Protein AF-A0A9P0LTH6-F1 (afdb_monomer)

InterPro domains:
  IPR000529 Small ribosomal subunit protein bS6 [PF01250] (4-79)
  IPR000529 Small ribosomal subunit protein bS6 [PTHR21011] (3-85)
  IPR014717 Translation elongation factor EF1B/small ribosomal subunit protein bS6 [G3DSA:3.30.70.60] (1-85)
  IPR035980 Small ribosomal subunit protein bS6 superfamily [SSF54995] (1-79)

Mean predicted aligned error: 3.08 Å

Solvent-accessible surface area (backbone atoms only — not comparable to full-atom values): 5084 Å² total; per-residue (Å²): 130,52,78,48,79,47,82,46,75,39,70,81,60,60,72,72,57,46,50,50,53,53,48,51,57,51,49,52,42,46,76,55,66,26,47,79,77,45,79,45,80,78,44,75,44,73,46,98,55,80,44,75,57,97,93,44,80,40,56,49,29,34,36,35,41,37,36,29,30,40,55,79,84,38,50,64,60,51,53,57,53,60,75,71,61,130

pLDDT: mean 93.81, std 4.27, range [67.12, 97.75]

Structure (mmCIF, N/CA/C/O backbone):
data_AF-A0A9P0LTH6-F1
#
_entry.id   AF-A0A9P0LTH6-F1
#
loop_
_atom_site.group_PDB
_atom_site.id
_atom_site.type_symbol
_atom_site.label_atom_id
_atom_site.label_alt_id
_atom_site.label_comp_id
_atom_site.label_asym_id
_atom_site.label_entity_id
_atom_site.label_seq_id
_atom_site.pdbx_PDB_ins_code
_atom_site.Cartn_x
_atom_site.Cartn_y
_atom_site.Cartn_z
_atom_site.occupancy
_atom_site.B_iso_or_equiv
_atom_site.auth_seq_id
_atom_site.auth_comp_id
_atom_site.auth_asym_id
_atom_site.auth_atom_id
_atom_site.pdbx_PDB_model_num
ATOM 1 N N . MET A 1 1 ? 12.261 5.001 -15.843 1.00 67.12 1 MET A N 1
ATOM 2 C CA . MET A 1 1 ? 11.219 4.210 -15.150 1.00 67.12 1 MET A CA 1
ATOM 3 C C . MET A 1 1 ? 10.119 5.182 -14.748 1.00 67.12 1 MET A C 1
ATOM 5 O O . MET A 1 1 ? 10.472 6.256 -14.275 1.00 67.12 1 MET A O 1
ATOM 9 N N . ILE A 1 2 ? 8.849 4.886 -15.036 1.00 88.25 2 ILE A N 1
ATOM 10 C CA . ILE A 1 2 ? 7.731 5.815 -14.783 1.00 88.25 2 ILE A CA 1
ATOM 11 C C . ILE A 1 2 ? 7.357 5.751 -13.302 1.00 88.25 2 ILE A C 1
ATOM 13 O O . ILE A 1 2 ? 7.326 4.658 -12.735 1.00 88.25 2 ILE A O 1
ATOM 17 N N . ALA A 1 3 ? 7.116 6.913 -12.697 1.00 93.81 3 ALA A N 1
ATOM 18 C CA . ALA A 1 3 ? 6.660 7.034 -11.320 1.00 93.81 3 ALA A CA 1
ATOM 19 C C . ALA A 1 3 ? 5.128 7.033 -11.267 1.00 93.81 3 ALA A C 1
ATOM 21 O O . ALA A 1 3 ? 4.476 7.694 -12.075 1.00 93.81 3 ALA A O 1
ATOM 22 N N . TYR A 1 4 ? 4.585 6.297 -10.307 1.00 95.38 4 TYR A N 1
ATOM 23 C CA . TYR A 1 4 ? 3.166 6.188 -10.017 1.00 95.38 4 TYR A CA 1
ATOM 24 C C . TYR A 1 4 ? 2.920 6.481 -8.540 1.00 95.38 4 TYR A C 1
ATOM 26 O O . TYR A 1 4 ? 3.764 6.207 -7.680 1.00 95.38 4 TYR A O 1
ATOM 34 N N . GLU A 1 5 ? 1.729 6.995 -8.266 1.00 95.44 5 GLU A N 1
ATOM 35 C CA . GLU A 1 5 ? 1.208 7.188 -6.920 1.00 95.44 5 GLU A CA 1
ATOM 36 C C . GLU A 1 5 ? -0.013 6.291 -6.730 1.00 95.44 5 GLU A C 1
ATOM 38 O O . GLU A 1 5 ? -0.918 6.259 -7.567 1.00 95.44 5 GLU A O 1
ATOM 43 N N . LEU A 1 6 ? -0.030 5.545 -5.628 1.00 95.25 6 LEU A N 1
ATOM 44 C CA . LEU A 1 6 ? -1.147 4.704 -5.219 1.00 95.25 6 LEU A CA 1
ATOM 45 C C . LEU A 1 6 ? -1.632 5.164 -3.850 1.00 95.25 6 LEU A C 1
ATOM 47 O O . LEU A 1 6 ? -0.967 4.958 -2.834 1.00 95.25 6 LEU A O 1
ATOM 51 N N . MET A 1 7 ? -2.819 5.762 -3.836 1.00 95.56 7 MET A N 1
ATOM 52 C CA . MET A 1 7 ? -3.567 6.017 -2.614 1.00 95.56 7 MET A CA 1
ATOM 53 C C . MET A 1 7 ? -4.429 4.793 -2.310 1.00 95.56 7 MET A C 1
ATOM 55 O O . MET A 1 7 ? -5.370 4.498 -3.047 1.00 95.56 7 MET A O 1
ATOM 59 N N . ILE A 1 8 ? -4.102 4.088 -1.230 1.00 94.81 8 ILE A N 1
ATOM 60 C CA . ILE A 1 8 ? -4.841 2.909 -0.782 1.00 94.81 8 ILE A CA 1
ATOM 61 C C . ILE A 1 8 ? -5.598 3.215 0.511 1.00 94.81 8 ILE A C 1
ATOM 63 O O . ILE A 1 8 ? -5.097 3.896 1.411 1.00 94.81 8 ILE A O 1
ATOM 67 N N . LEU A 1 9 ? -6.827 2.707 0.577 1.00 95.25 9 LEU A N 1
ATOM 68 C CA . LEU A 1 9 ? -7.720 2.821 1.722 1.00 95.25 9 LEU A CA 1
ATOM 69 C C . LEU A 1 9 ? -7.844 1.444 2.361 1.00 95.25 9 LEU A C 1
ATOM 71 O O . LEU A 1 9 ? -8.491 0.560 1.802 1.00 95.25 9 LEU A O 1
ATOM 75 N N . TYR A 1 10 ? -7.236 1.258 3.526 1.00 95.25 10 TYR A N 1
ATOM 76 C CA . TYR A 1 10 ? -7.420 0.028 4.287 1.00 95.25 10 TYR A CA 1
ATOM 77 C C . TYR A 1 10 ? -8.647 0.141 5.186 1.00 95.25 10 TYR A C 1
ATOM 79 O O . TYR A 1 10 ? -8.930 1.198 5.760 1.00 95.25 10 TYR A O 1
ATOM 87 N N . ARG A 1 11 ? -9.367 -0.972 5.357 1.00 94.38 11 ARG A N 1
ATOM 88 C CA . ARG A 1 11 ? -10.361 -1.079 6.430 1.00 94.38 11 ARG A CA 1
ATOM 89 C C . ARG A 1 11 ? -9.681 -0.903 7.789 1.00 94.38 11 ARG A C 1
ATOM 91 O O . ARG A 1 11 ? -8.514 -1.258 7.945 1.00 94.38 11 ARG A O 1
ATOM 98 N N . LEU A 1 12 ? -10.427 -0.425 8.786 1.00 94.62 12 LEU A N 1
ATOM 99 C CA . LEU A 1 12 ? -9.898 -0.340 10.147 1.00 94.62 12 LEU A CA 1
ATOM 100 C C . LEU A 1 12 ? -9.516 -1.730 10.655 1.00 94.62 12 LEU A C 1
ATOM 102 O O . LEU A 1 12 ? -10.333 -2.654 10.671 1.00 94.62 12 LEU A O 1
ATOM 106 N N . MET A 1 13 ? -8.267 -1.840 11.089 1.00 94.06 13 MET A N 1
ATOM 107 C CA . MET A 1 13 ? -7.658 -3.072 11.571 1.00 94.06 13 MET A CA 1
ATOM 108 C C . MET A 1 13 ? -6.815 -2.803 12.818 1.00 94.06 13 MET A C 1
ATOM 110 O O . MET A 1 13 ? -6.241 -1.720 12.961 1.00 94.06 13 MET A O 1
ATOM 114 N N . PRO A 1 14 ? -6.653 -3.791 13.713 1.00 95.44 14 PRO A N 1
ATOM 115 C CA . PRO A 1 14 ? -5.596 -3.761 14.709 1.00 95.44 14 PRO A CA 1
ATOM 116 C C . PRO A 1 14 ? -4.219 -3.621 14.045 1.00 95.44 14 PRO A C 1
ATOM 118 O O . PRO A 1 14 ? -3.950 -4.181 12.982 1.00 95.44 14 PRO A O 1
ATOM 121 N N . LYS A 1 15 ? -3.298 -2.926 14.719 1.00 93.88 15 LYS A N 1
ATOM 122 C CA . LYS A 1 15 ? -1.944 -2.636 14.213 1.00 93.88 15 LYS A CA 1
ATOM 123 C C . LYS A 1 15 ? -1.183 -3.855 13.639 1.00 93.88 15 LYS A C 1
ATOM 125 O O . LYS A 1 15 ? -0.511 -3.678 12.621 1.00 93.88 15 LYS A O 1
ATOM 130 N N . PRO A 1 16 ? -1.245 -5.069 14.230 1.00 96.44 16 PRO A N 1
ATOM 131 C CA . PRO A 1 16 ? -0.586 -6.245 13.656 1.00 96.44 16 PRO A CA 1
ATOM 132 C C . PRO A 1 16 ? -1.147 -6.652 12.289 1.00 96.44 16 PRO A C 1
ATOM 134 O O . PRO A 1 16 ? -0.384 -6.971 11.384 1.00 96.44 16 PRO A O 1
ATOM 137 N N . GLU A 1 17 ? -2.468 -6.607 12.132 1.00 95.50 17 GLU A N 1
ATOM 138 C CA . GLU A 1 17 ? -3.157 -6.987 10.899 1.00 95.50 17 GLU A CA 1
ATOM 139 C C . GLU A 1 17 ? -2.902 -5.952 9.794 1.00 95.50 17 GLU A C 1
ATOM 141 O O . GLU A 1 17 ? -2.525 -6.317 8.681 1.00 95.50 17 GLU A O 1
ATOM 146 N N . LEU A 1 18 ? -2.943 -4.660 10.142 1.00 95.31 18 LEU A N 1
ATOM 147 C CA . LEU A 1 18 ? -2.584 -3.572 9.228 1.00 95.31 18 LEU A CA 1
ATOM 148 C C . LEU A 1 18 ? -1.144 -3.703 8.707 1.00 95.31 18 LEU A C 1
ATOM 150 O O . LEU A 1 18 ? -0.887 -3.503 7.522 1.00 95.31 18 LEU A O 1
ATOM 154 N N . ARG A 1 19 ? -0.189 -4.073 9.573 1.00 95.62 19 ARG A N 1
ATOM 155 C CA . ARG A 1 19 ? 1.202 -4.312 9.157 1.00 95.62 19 ARG A CA 1
ATOM 156 C C . ARG A 1 19 ? 1.296 -5.446 8.136 1.00 95.62 19 ARG A C 1
ATOM 158 O O . ARG A 1 19 ? 2.066 -5.334 7.185 1.00 95.62 19 ARG A O 1
ATOM 165 N N . THR A 1 20 ? 0.542 -6.522 8.339 1.00 96.44 20 THR A N 1
ATOM 166 C CA . THR A 1 20 ? 0.503 -7.660 7.413 1.00 96.44 20 THR A CA 1
ATOM 167 C C . THR A 1 20 ? -0.093 -7.253 6.068 1.00 96.44 20 THR A C 1
ATOM 169 O O . THR A 1 20 ? 0.503 -7.563 5.038 1.00 96.44 20 THR A O 1
ATOM 172 N N . ALA A 1 21 ? -1.189 -6.487 6.068 1.00 95.44 21 ALA A N 1
ATOM 173 C CA . ALA A 1 21 ? -1.793 -5.952 4.848 1.00 95.44 21 ALA A CA 1
ATOM 174 C C . ALA A 1 21 ? -0.818 -5.042 4.079 1.00 95.44 21 ALA A C 1
ATOM 176 O O . ALA A 1 21 ? -0.569 -5.258 2.896 1.00 95.44 21 ALA A O 1
ATOM 177 N N . LEU A 1 22 ? -0.165 -4.095 4.766 1.00 95.56 22 LEU A N 1
ATOM 178 C CA . LEU A 1 22 ? 0.854 -3.222 4.167 1.00 95.56 22 LEU A CA 1
ATOM 179 C C . LEU A 1 22 ? 2.028 -4.007 3.573 1.00 95.56 22 LEU A C 1
ATOM 181 O O . LEU A 1 22 ? 2.524 -3.660 2.498 1.00 95.56 22 LEU A O 1
ATOM 185 N N . LYS A 1 23 ? 2.482 -5.057 4.269 1.00 96.12 23 LYS A N 1
ATOM 186 C CA . LYS A 1 23 ? 3.559 -5.926 3.785 1.00 96.12 23 LYS A CA 1
ATOM 187 C C . LYS A 1 23 ? 3.139 -6.641 2.503 1.00 96.12 23 LYS A C 1
ATOM 189 O O . LYS A 1 23 ? 3.897 -6.595 1.543 1.00 96.12 23 LYS A O 1
ATOM 194 N N . ARG A 1 24 ? 1.934 -7.218 2.468 1.00 95.56 24 ARG A N 1
ATOM 195 C CA . ARG A 1 24 ? 1.376 -7.898 1.289 1.00 95.56 24 ARG A CA 1
ATOM 196 C C . ARG A 1 24 ? 1.284 -6.959 0.084 1.00 95.56 24 ARG A C 1
ATOM 198 O O . ARG A 1 24 ? 1.819 -7.283 -0.969 1.00 95.56 24 ARG A O 1
ATOM 205 N N . THR A 1 25 ? 0.717 -5.765 0.259 1.00 95.31 25 THR A N 1
ATOM 206 C CA . THR A 1 25 ? 0.644 -4.746 -0.805 1.00 95.31 25 THR A CA 1
ATOM 207 C C . THR A 1 25 ? 2.032 -4.367 -1.316 1.00 95.31 25 THR A C 1
ATOM 209 O O . THR A 1 25 ? 2.260 -4.290 -2.521 1.00 95.31 25 THR A O 1
ATOM 212 N N . SER A 1 26 ? 2.994 -4.183 -0.407 1.00 96.00 26 SER A N 1
ATOM 213 C CA . SER A 1 26 ? 4.374 -3.854 -0.782 1.00 96.00 26 SER A CA 1
ATOM 214 C C . SER A 1 26 ? 5.049 -4.997 -1.549 1.00 96.00 26 SER A C 1
ATOM 216 O O . SER A 1 26 ? 5.713 -4.760 -2.556 1.00 96.00 26 SER A O 1
ATOM 218 N N . GLU A 1 27 ? 4.870 -6.240 -1.097 1.00 95.94 27 GLU A N 1
ATOM 219 C CA . GLU A 1 27 ? 5.390 -7.442 -1.755 1.00 95.94 27 GLU A CA 1
ATOM 220 C C . GLU A 1 27 ? 4.822 -7.604 -3.166 1.00 95.94 27 GLU A C 1
ATOM 222 O O . GLU A 1 27 ? 5.592 -7.867 -4.088 1.00 95.94 27 GLU A O 1
ATOM 227 N N . THR A 1 28 ? 3.524 -7.364 -3.359 1.00 95.06 28 THR A N 1
ATOM 228 C CA . THR A 1 28 ? 2.882 -7.353 -4.680 1.00 95.06 28 THR A CA 1
ATOM 229 C C . THR A 1 28 ? 3.546 -6.342 -5.625 1.00 95.06 28 THR A C 1
ATOM 231 O O . THR A 1 28 ? 3.880 -6.692 -6.758 1.00 95.06 28 THR A O 1
ATOM 234 N N . ILE A 1 29 ? 3.844 -5.118 -5.163 1.00 94.75 29 ILE A N 1
ATOM 235 C CA . ILE A 1 29 ? 4.570 -4.121 -5.976 1.00 94.75 29 ILE A CA 1
ATOM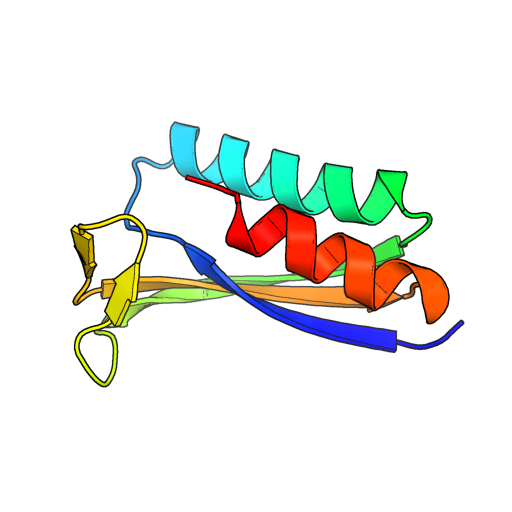 236 C C . ILE A 1 29 ? 5.945 -4.658 -6.396 1.00 94.75 29 ILE A C 1
ATOM 238 O O . ILE A 1 29 ? 6.298 -4.585 -7.576 1.00 94.75 29 ILE A O 1
ATOM 242 N N . PHE A 1 30 ? 6.705 -5.237 -5.462 1.00 95.19 30 PHE A N 1
ATOM 243 C CA . PHE A 1 30 ? 8.032 -5.788 -5.756 1.00 95.19 30 PHE A CA 1
ATOM 244 C C . PHE A 1 30 ? 7.982 -6.991 -6.707 1.00 95.19 30 PHE A C 1
ATOM 246 O O . PHE A 1 30 ? 8.781 -7.066 -7.642 1.00 95.19 30 PHE A O 1
ATOM 253 N N . GLN A 1 31 ? 7.023 -7.904 -6.528 1.00 94.50 31 GLN A N 1
ATOM 254 C CA . GLN A 1 31 ? 6.847 -9.085 -7.384 1.00 94.50 31 GLN A CA 1
ATOM 255 C C . GLN A 1 31 ? 6.551 -8.711 -8.840 1.00 94.50 31 GLN A C 1
ATOM 257 O O . GLN A 1 31 ? 6.946 -9.429 -9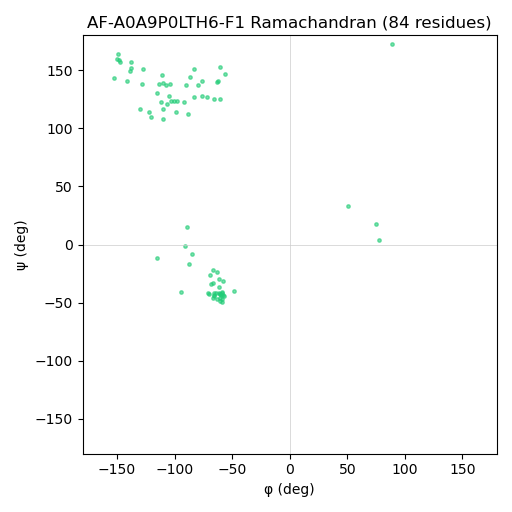.758 1.00 94.50 31 GLN A O 1
ATOM 262 N N . LYS A 1 32 ? 5.903 -7.565 -9.070 1.00 91.69 32 LYS A N 1
ATOM 263 C CA . LYS A 1 32 ? 5.618 -7.043 -10.413 1.00 91.69 32 LYS A CA 1
ATOM 264 C C . LYS A 1 32 ? 6.728 -6.148 -10.981 1.00 91.69 32 LYS A C 1
ATOM 266 O O . LYS A 1 32 ? 6.504 -5.432 -11.960 1.00 91.69 32 LYS A O 1
ATOM 271 N N . GLY A 1 33 ? 7.919 -6.174 -10.379 1.00 91.88 33 GLY A N 1
ATOM 272 C CA . GLY A 1 33 ? 9.080 -5.395 -10.814 1.00 91.88 33 GLY A CA 1
ATOM 273 C C . GLY A 1 33 ? 8.998 -3.906 -10.469 1.00 91.88 33 GLY A C 1
ATOM 274 O O . GLY A 1 33 ? 9.697 -3.097 -11.081 1.00 91.88 33 GLY A O 1
ATOM 275 N N . GLY A 1 34 ? 8.125 -3.532 -9.530 1.00 94.25 34 GLY A N 1
ATOM 276 C CA . GLY A 1 34 ? 8.030 -2.178 -9.006 1.00 94.25 34 GLY A CA 1
ATOM 277 C C . GLY A 1 34 ? 9.053 -1.909 -7.900 1.00 94.25 34 GLY A C 1
ATOM 278 O O . GLY A 1 34 ? 9.448 -2.807 -7.163 1.00 94.25 34 GLY A O 1
ATOM 279 N N . ILE A 1 35 ? 9.472 -0.652 -7.764 1.00 96.06 35 ILE A N 1
ATOM 280 C CA . ILE A 1 35 ? 10.378 -0.184 -6.708 1.00 96.06 35 ILE A CA 1
ATOM 281 C C . ILE A 1 35 ? 9.679 0.925 -5.929 1.00 96.06 35 ILE A C 1
ATOM 283 O O . ILE A 1 35 ? 9.438 2.007 -6.470 1.00 96.06 35 ILE A O 1
ATOM 287 N N . ILE A 1 36 ? 9.381 0.664 -4.657 1.00 96.88 36 ILE A N 1
ATOM 288 C CA . ILE A 1 36 ? 8.778 1.640 -3.744 1.00 96.88 36 ILE A CA 1
ATOM 289 C C . ILE A 1 36 ? 9.817 2.704 -3.384 1.00 96.88 36 ILE A C 1
ATOM 291 O O . ILE A 1 36 ? 10.924 2.388 -2.952 1.00 96.88 36 ILE A O 1
ATOM 295 N N . ARG A 1 37 ? 9.453 3.972 -3.569 1.00 96.62 37 ARG A N 1
ATOM 296 C CA . ARG A 1 37 ? 10.266 5.147 -3.227 1.00 96.62 37 ARG A CA 1
ATOM 297 C C . ARG A 1 37 ? 9.911 5.679 -1.848 1.00 96.62 37 ARG A C 1
ATOM 299 O O . ARG A 1 37 ? 10.796 6.081 -1.099 1.00 96.62 37 ARG A O 1
ATOM 306 N N . LYS A 1 38 ? 8.615 5.704 -1.541 1.00 96.69 38 LYS A N 1
ATOM 307 C CA . LYS A 1 38 ? 8.076 6.325 -0.336 1.00 96.69 38 LYS A CA 1
ATOM 308 C C . LYS A 1 38 ? 6.776 5.646 0.069 1.00 96.69 38 LYS A C 1
ATOM 310 O O . LYS A 1 38 ? 5.978 5.261 -0.785 1.00 96.69 38 LYS A O 1
ATOM 315 N N . LEU A 1 39 ? 6.585 5.525 1.376 1.00 96.88 39 LEU A N 1
ATOM 316 C CA . LEU A 1 39 ? 5.349 5.075 1.997 1.00 96.88 39 LEU A CA 1
ATOM 317 C C . LEU A 1 39 ? 4.973 6.079 3.082 1.00 96.88 39 LEU A C 1
ATOM 319 O O . LEU A 1 39 ? 5.710 6.237 4.057 1.00 96.88 39 LEU A O 1
ATOM 323 N N . GLU A 1 40 ? 3.833 6.738 2.919 1.00 97.75 40 GLU A N 1
ATOM 324 C CA . GLU A 1 40 ? 3.303 7.686 3.894 1.00 97.75 40 GLU A CA 1
ATOM 325 C C . GLU A 1 40 ? 2.013 7.170 4.524 1.00 97.75 40 GLU A C 1
ATOM 327 O O . GLU A 1 40 ? 1.135 6.636 3.847 1.00 97.75 40 GLU A O 1
ATOM 332 N N . ASN A 1 41 ? 1.895 7.366 5.835 1.00 96.25 41 ASN A N 1
ATOM 333 C CA . ASN A 1 41 ? 0.666 7.142 6.581 1.00 96.25 41 ASN A CA 1
ATOM 334 C C . ASN A 1 41 ? -0.043 8.487 6.778 1.00 96.25 41 ASN A C 1
ATOM 336 O O . ASN A 1 41 ? 0.467 9.354 7.487 1.00 96.25 41 ASN A O 1
ATOM 340 N N . LEU A 1 42 ? -1.217 8.651 6.169 1.00 96.38 42 LEU A N 1
ATOM 341 C CA . LEU A 1 42 ? -2.032 9.869 6.250 1.00 96.38 42 LEU A CA 1
ATOM 342 C C . LEU A 1 42 ? -3.045 9.834 7.412 1.00 96.38 42 LEU A C 1
ATOM 344 O O . LEU A 1 42 ? -3.770 10.815 7.639 1.00 96.38 42 LEU A O 1
ATOM 348 N N . GLY A 1 43 ? -3.065 8.723 8.154 1.00 95.19 43 GLY A N 1
ATOM 349 C CA . GLY A 1 43 ? -3.887 8.478 9.330 1.00 95.19 43 GLY A CA 1
ATOM 350 C C . GLY A 1 43 ? -5.257 7.876 9.021 1.00 95.19 43 GLY A C 1
ATOM 351 O O . GLY A 1 43 ? -5.688 7.766 7.872 1.00 95.19 43 GLY A O 1
ATOM 352 N N . THR A 1 44 ? -5.957 7.508 10.090 1.00 96.56 44 THR A N 1
ATOM 353 C CA . TH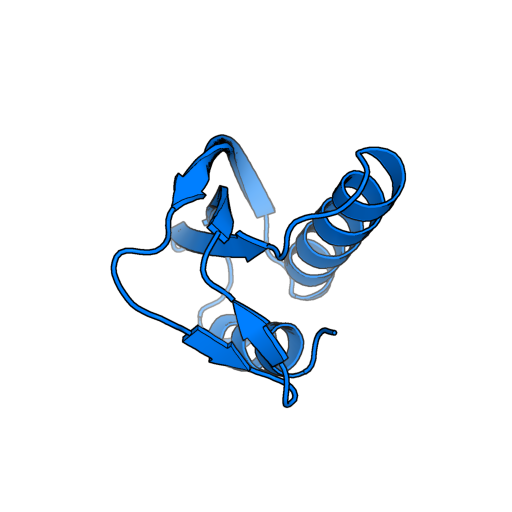R A 1 44 ? -7.352 7.070 10.049 1.00 96.56 44 THR A CA 1
ATOM 354 C C . THR A 1 44 ? -8.266 8.277 9.885 1.00 96.56 44 THR A C 1
ATOM 356 O O . THR A 1 44 ? -8.183 9.221 10.675 1.00 96.56 44 THR A O 1
ATOM 359 N N . ARG A 1 45 ? -9.164 8.258 8.896 1.00 95.56 45 ARG A N 1
ATOM 360 C CA . ARG A 1 45 ? -10.153 9.331 8.692 1.00 95.56 45 ARG A CA 1
ATOM 361 C C . ARG A 1 45 ? -11.520 8.758 8.349 1.00 95.56 45 ARG A C 1
ATOM 363 O O . ARG A 1 45 ? -11.636 7.638 7.846 1.00 95.56 45 ARG A O 1
ATOM 370 N N . ASP A 1 46 ? -12.554 9.547 8.609 1.00 95.81 46 ASP A N 1
ATOM 371 C CA . ASP A 1 46 ? -13.884 9.286 8.071 1.00 95.81 46 ASP A CA 1
ATOM 372 C C . ASP A 1 46 ? -13.855 9.354 6.538 1.00 95.81 46 ASP A C 1
ATOM 374 O O . ASP A 1 46 ? -13.149 10.170 5.938 1.00 95.81 46 ASP A O 1
ATOM 378 N N . LEU A 1 47 ? -14.590 8.446 5.901 1.00 95.31 47 LEU A N 1
ATOM 379 C CA . LEU A 1 47 ? -14.798 8.464 4.461 1.00 95.31 47 LEU A CA 1
ATOM 380 C C . LEU A 1 47 ? -15.821 9.560 4.125 1.00 95.31 47 LEU A C 1
ATOM 382 O O . LEU A 1 47 ? -16.810 9.710 4.846 1.00 95.31 47 LEU A O 1
ATOM 386 N N . PRO A 1 48 ? -15.636 10.307 3.022 1.00 94.31 48 PRO A N 1
ATOM 387 C CA . PRO A 1 48 ? -16.561 11.377 2.637 1.00 94.31 48 PRO A CA 1
ATOM 388 C C . PRO A 1 48 ? -17.971 10.858 2.311 1.00 94.31 48 PRO A C 1
ATOM 390 O O . PRO A 1 48 ? -18.946 11.600 2.400 1.00 94.31 48 PRO A O 1
ATOM 393 N N . PHE A 1 49 ? -18.086 9.584 1.940 1.00 94.81 49 PHE A N 1
ATOM 394 C CA . PHE A 1 49 ? -19.340 8.875 1.716 1.00 94.81 49 PHE A CA 1
ATOM 395 C C . PHE A 1 49 ? -19.168 7.393 2.065 1.00 94.81 49 PHE A C 1
ATOM 397 O O . PHE A 1 49 ? -18.050 6.890 2.179 1.00 94.81 49 PHE A O 1
ATOM 404 N N . LYS A 1 50 ? -20.287 6.681 2.233 1.00 93.44 50 LYS A N 1
ATOM 405 C CA . LYS A 1 50 ? -20.279 5.245 2.532 1.00 93.44 50 LYS A CA 1
ATOM 406 C C . LYS A 1 50 ? -19.715 4.468 1.349 1.00 93.44 50 LYS A C 1
ATOM 408 O O . LYS A 1 50 ? -20.245 4.567 0.244 1.00 93.44 50 LYS A O 1
ATOM 413 N N . ILE A 1 51 ? -18.693 3.659 1.593 1.00 94.69 51 ILE A N 1
ATOM 414 C CA . ILE A 1 51 ? -18.114 2.771 0.583 1.00 94.69 51 ILE A CA 1
ATOM 415 C C . ILE A 1 51 ? -18.572 1.349 0.888 1.00 94.69 51 ILE A C 1
ATOM 417 O O . ILE A 1 51 ? -18.414 0.887 2.016 1.00 94.69 51 ILE A O 1
ATOM 421 N N . SER A 1 52 ? -19.144 0.654 -0.098 1.00 93.25 52 SER A N 1
ATOM 422 C CA . SER A 1 52 ? -19.495 -0.761 0.033 1.00 93.25 52 SER A CA 1
ATOM 423 C C . SER A 1 52 ? -18.592 -1.611 -0.845 1.00 93.25 52 SER A C 1
ATOM 425 O O . SER A 1 52 ? -18.592 -1.459 -2.064 1.00 93.25 52 SER A O 1
ATOM 427 N N . VAL A 1 53 ? -17.808 -2.481 -0.214 1.00 91.12 53 VAL A N 1
ATOM 428 C CA . VAL A 1 53 ? -16.847 -3.373 -0.872 1.00 91.12 53 VAL A CA 1
ATOM 429 C C . VAL A 1 53 ? -16.883 -4.715 -0.139 1.00 91.12 53 VAL A C 1
ATOM 431 O O . VAL A 1 53 ? -17.070 -4.754 1.076 1.00 91.12 53 VAL A O 1
ATOM 434 N N . HIS A 1 54 ? -16.791 -5.823 -0.880 1.00 89.75 54 HIS A N 1
ATOM 435 C CA . HIS A 1 54 ? -16.878 -7.193 -0.345 1.00 89.75 54 HIS A CA 1
ATOM 436 C C . HIS A 1 54 ? -18.096 -7.454 0.570 1.00 89.75 54 HIS A C 1
ATOM 438 O O . HIS A 1 54 ? -18.022 -8.227 1.518 1.00 89.75 54 HIS A O 1
ATOM 444 N N . GLY A 1 55 ? -19.235 -6.805 0.295 1.00 90.25 55 GLY A N 1
ATOM 445 C CA . GLY A 1 55 ? -20.477 -6.977 1.064 1.00 90.25 55 GLY A CA 1
ATOM 446 C C . GLY A 1 55 ? -20.516 -6.246 2.412 1.00 90.25 55 GLY A C 1
ATOM 447 O O . GLY A 1 55 ? -21.502 -6.367 3.137 1.00 90.25 55 GLY A O 1
ATOM 448 N N . VAL A 1 56 ? -19.488 -5.462 2.744 1.00 92.12 56 VAL A N 1
ATOM 449 C CA . VAL A 1 56 ? -19.409 -4.664 3.974 1.00 92.12 56 VAL A CA 1
ATOM 450 C C . VAL A 1 56 ? -19.496 -3.182 3.626 1.00 92.12 56 VAL A C 1
ATOM 452 O O . VAL A 1 56 ? -19.033 -2.750 2.571 1.00 92.12 56 VAL A O 1
ATOM 455 N N . VAL A 1 57 ? -20.122 -2.393 4.501 1.00 94.12 57 VAL A N 1
ATOM 456 C CA . VAL A 1 57 ? -20.204 -0.934 4.367 1.00 94.12 57 VAL A CA 1
ATOM 457 C C . VAL A 1 57 ? -19.221 -0.280 5.331 1.00 94.12 57 VAL A C 1
ATOM 459 O O . VAL A 1 57 ? -19.302 -0.478 6.544 1.00 94.12 57 VAL A O 1
ATOM 462 N N . TYR A 1 58 ? -18.324 0.536 4.791 1.00 95.12 58 TYR A N 1
ATOM 463 C CA . TYR A 1 58 ? -17.299 1.260 5.528 1.00 95.12 58 TYR A CA 1
ATOM 464 C C . TYR A 1 58 ? -17.634 2.750 5.597 1.00 95.12 58 TYR A C 1
ATOM 466 O O . TYR A 1 58 ? -18.032 3.364 4.606 1.00 95.12 58 TYR A O 1
ATOM 474 N N . ASN A 1 59 ? -17.427 3.333 6.781 1.00 95.81 59 ASN A N 1
ATOM 475 C CA . ASN A 1 59 ? -17.558 4.775 7.029 1.00 95.81 59 ASN A CA 1
ATOM 476 C C . ASN A 1 59 ? -16.217 5.426 7.414 1.00 95.81 59 ASN A C 1
ATOM 478 O O . ASN A 1 59 ? -16.122 6.645 7.459 1.00 95.81 59 ASN A O 1
ATOM 482 N N . LYS A 1 60 ? -15.189 4.621 7.705 1.00 96.06 60 LYS A N 1
ATOM 483 C CA . LYS A 1 60 ? -13.839 5.040 8.101 1.00 96.06 60 LYS A CA 1
ATOM 484 C C . LYS A 1 60 ? -12.811 4.154 7.407 1.00 96.06 60 LYS A C 1
ATOM 486 O O . LYS A 1 60 ? -13.092 2.976 7.180 1.00 96.06 60 LYS A O 1
ATOM 491 N N . ALA A 1 61 ? -11.641 4.711 7.117 1.00 96.56 61 ALA A N 1
ATOM 492 C CA . ALA A 1 61 ? -10.520 3.987 6.526 1.00 96.56 61 ALA A CA 1
ATOM 493 C C . ALA A 1 61 ? -9.173 4.542 7.010 1.00 96.56 61 ALA A C 1
ATOM 495 O O . ALA A 1 61 ? -9.075 5.705 7.414 1.00 96.56 61 ALA A O 1
ATOM 496 N N . ASP A 1 62 ? -8.142 3.705 6.938 1.00 96.62 62 ASP A N 1
ATOM 497 C CA . ASP A 1 62 ? -6.746 4.094 7.116 1.00 96.62 62 ASP A CA 1
ATOM 498 C C . ASP A 1 62 ? -6.127 4.438 5.758 1.00 96.62 62 ASP A C 1
ATOM 500 O O . ASP A 1 62 ? -6.123 3.617 4.838 1.00 96.62 62 ASP A O 1
ATOM 504 N N . TYR A 1 63 ? -5.605 5.658 5.631 1.00 97.06 63 TYR A N 1
ATOM 505 C CA . TYR A 1 63 ? -5.115 6.199 4.366 1.00 97.06 63 TYR A CA 1
ATOM 506 C C . TYR A 1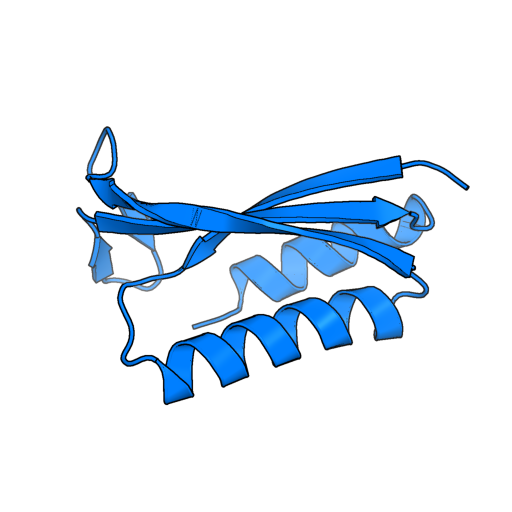 63 ? -3.599 6.039 4.263 1.00 97.06 63 TYR A C 1
ATOM 508 O O . TYR A 1 63 ? -2.855 6.558 5.100 1.00 97.06 63 TYR A O 1
ATOM 516 N N . PHE A 1 64 ? -3.138 5.380 3.202 1.00 97.19 64 PHE A N 1
ATOM 517 C CA . PHE A 1 64 ? -1.714 5.239 2.902 1.00 97.19 64 PHE A CA 1
ATOM 518 C C . PHE A 1 64 ? -1.410 5.663 1.471 1.00 97.19 64 PHE A C 1
ATOM 520 O O . PHE A 1 64 ? -2.144 5.325 0.542 1.00 97.19 64 PHE A O 1
ATOM 527 N N . LEU A 1 65 ? -0.302 6.382 1.303 1.00 97.62 65 LEU A N 1
ATOM 528 C CA . LEU A 1 65 ? 0.199 6.811 0.004 1.00 97.62 65 LEU A CA 1
ATOM 529 C C . LEU A 1 65 ? 1.501 6.077 -0.309 1.00 97.62 65 LEU A C 1
ATOM 531 O O . LEU A 1 65 ? 2.471 6.151 0.448 1.00 97.62 65 LEU A O 1
ATOM 535 N N . PHE A 1 66 ? 1.507 5.368 -1.432 1.00 97.12 66 PHE A N 1
ATOM 536 C CA . PHE A 1 66 ? 2.679 4.707 -1.988 1.00 97.12 66 PHE A CA 1
ATOM 537 C C . PHE A 1 66 ? 3.159 5.486 -3.208 1.00 97.12 66 PHE A C 1
ATOM 539 O O . PHE A 1 66 ? 2.437 5.591 -4.197 1.00 97.12 66 PHE A O 1
ATOM 546 N N . GLU A 1 67 ? 4.398 5.963 -3.170 1.00 97.50 67 GLU A N 1
ATOM 547 C CA . GLU A 1 67 ? 5.099 6.451 -4.357 1.00 97.50 67 GLU A CA 1
ATOM 548 C C . GLU A 1 67 ? 6.044 5.343 -4.827 1.00 97.50 67 GLU A C 1
ATOM 550 O O . GLU A 1 67 ? 6.897 4.879 -4.062 1.00 97.50 67 GLU A O 1
ATOM 555 N N . PHE A 1 68 ? 5.918 4.894 -6.073 1.00 96.44 68 PHE A N 1
ATOM 556 C CA . PHE A 1 68 ? 6.738 3.804 -6.601 1.00 96.44 68 PHE A CA 1
ATOM 557 C C . PHE A 1 68 ? 7.001 3.970 -8.094 1.00 96.44 68 PHE A C 1
ATOM 559 O O . PHE A 1 68 ? 6.283 4.668 -8.801 1.00 96.44 68 PHE A O 1
ATOM 566 N N . ASN A 1 69 ? 8.054 3.330 -8.590 1.00 96.44 69 ASN A N 1
ATOM 567 C CA . ASN A 1 69 ? 8.297 3.228 -10.023 1.00 96.44 69 ASN A CA 1
ATOM 568 C C . ASN A 1 69 ? 7.935 1.817 -10.494 1.00 96.44 69 ASN A C 1
ATOM 570 O O . ASN A 1 69 ? 8.299 0.859 -9.818 1.00 96.44 69 ASN A O 1
ATOM 574 N N . ALA A 1 70 ? 7.272 1.668 -11.640 1.00 94.50 70 ALA A N 1
ATOM 575 C CA . ALA A 1 70 ? 6.916 0.354 -12.186 1.00 94.50 70 ALA A CA 1
ATOM 576 C C . ALA A 1 70 ? 6.856 0.357 -13.728 1.00 94.50 70 ALA A C 1
ATOM 578 O O . ALA A 1 70 ? 6.732 1.423 -14.341 1.00 94.50 70 ALA A O 1
ATOM 579 N N . PRO A 1 71 ? 6.957 -0.815 -14.383 1.00 93.06 71 PRO A N 1
ATOM 580 C CA . PRO A 1 71 ? 6.634 -0.958 -15.801 1.00 93.06 71 PRO A CA 1
ATOM 581 C C . PRO A 1 71 ? 5.144 -0.665 -16.069 1.00 93.06 71 PRO A C 1
ATOM 583 O O . PRO A 1 71 ? 4.295 -1.147 -15.325 1.00 93.06 71 PRO A O 1
ATOM 586 N N . PRO A 1 72 ? 4.772 0.033 -17.158 1.00 92.31 72 PRO A N 1
ATOM 587 C CA . PRO A 1 72 ? 3.360 0.294 -17.469 1.00 92.31 72 PRO A CA 1
ATOM 588 C C . PRO A 1 72 ? 2.511 -0.975 -17.619 1.00 92.31 72 PRO A C 1
ATOM 590 O O . PRO A 1 72 ? 1.330 -0.980 -17.286 1.00 92.31 72 PRO A O 1
ATOM 593 N N . SER A 1 73 ? 3.123 -2.068 -18.085 1.00 92.62 73 SER A N 1
ATOM 594 C CA . SER A 1 73 ? 2.466 -3.364 -18.264 1.00 92.62 73 SER A CA 1
ATOM 595 C C . SER A 1 73 ? 2.039 -4.029 -16.953 1.00 92.62 73 SER A C 1
ATOM 597 O O . SER A 1 73 ? 1.143 -4.869 -16.981 1.00 92.62 73 SER A O 1
ATOM 599 N N . SER A 1 74 ? 2.636 -3.675 -15.807 1.00 92.00 74 SER A N 1
ATOM 600 C CA . SER A 1 74 ? 2.268 -4.276 -14.522 1.00 92.00 74 SER A CA 1
ATOM 601 C C . SER A 1 74 ? 1.116 -3.573 -13.811 1.00 92.00 74 SER A C 1
ATOM 603 O O . SER A 1 74 ? 0.502 -4.174 -12.933 1.00 92.00 74 SER A O 1
ATOM 605 N N . ILE A 1 75 ? 0.776 -2.342 -14.205 1.00 92.06 75 ILE A N 1
ATOM 606 C CA . ILE A 1 75 ? -0.225 -1.521 -13.512 1.00 92.06 75 ILE A CA 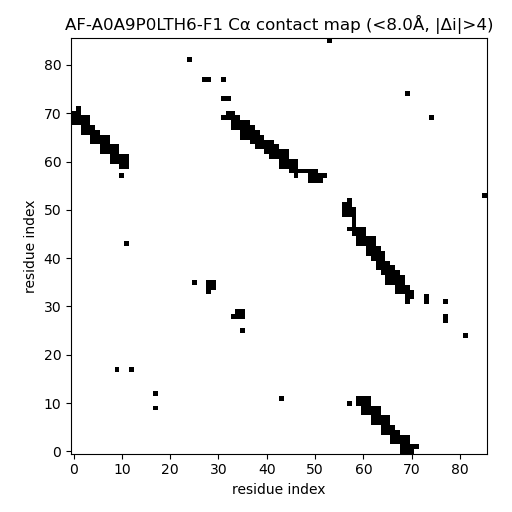1
ATOM 607 C C . ILE A 1 75 ? -1.603 -2.188 -13.503 1.00 92.06 75 ILE A C 1
ATOM 609 O O . ILE A 1 75 ? -2.218 -2.286 -12.444 1.00 92.06 75 ILE A O 1
ATOM 613 N N . ALA A 1 76 ? -2.060 -2.717 -14.643 1.00 91.69 76 ALA A N 1
ATOM 614 C CA . ALA A 1 76 ? -3.342 -3.421 -14.717 1.00 9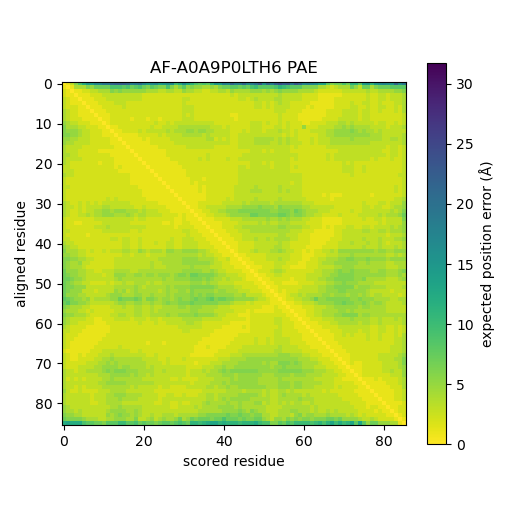1.69 76 ALA A CA 1
ATOM 615 C C . ALA A 1 76 ? -3.38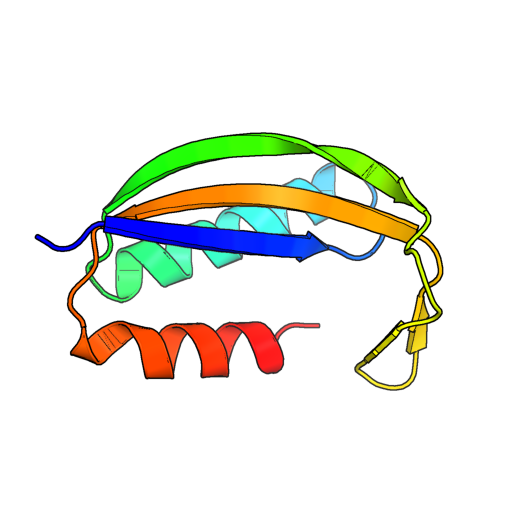4 -4.638 -13.773 1.00 91.69 76 ALA A C 1
ATOM 617 O O . ALA A 1 76 ? -4.336 -4.810 -13.019 1.00 91.69 76 ALA A O 1
ATOM 618 N N . SER A 1 77 ? -2.303 -5.426 -13.737 1.00 91.81 77 SER A N 1
ATOM 619 C CA . SER A 1 77 ? -2.206 -6.587 -12.847 1.00 91.81 77 SER A CA 1
ATOM 620 C C . SER A 1 77 ? -2.166 -6.205 -11.365 1.00 91.81 77 SER A C 1
ATOM 622 O O . SER A 1 77 ? -2.651 -6.984 -10.550 1.00 91.81 77 SER A O 1
ATOM 624 N N . LEU A 1 78 ? -1.574 -5.061 -11.007 1.00 92.44 78 LEU A N 1
ATOM 625 C CA . LEU A 1 78 ? -1.561 -4.572 -9.624 1.00 92.44 78 LEU A CA 1
ATOM 626 C C . LEU A 1 78 ? -2.976 -4.197 -9.168 1.00 92.44 78 LEU A C 1
ATOM 628 O O . LEU A 1 78 ? -3.398 -4.608 -8.091 1.00 92.44 78 LEU A O 1
ATOM 632 N N . PHE A 1 79 ? -3.730 -3.474 -10.003 1.00 90.56 79 PHE A N 1
ATOM 633 C CA . PHE A 1 79 ? -5.121 -3.124 -9.699 1.00 90.56 79 PHE A CA 1
ATOM 634 C C . PHE A 1 79 ? -6.008 -4.360 -9.515 1.00 90.56 79 PHE A C 1
ATOM 636 O O . PHE A 1 79 ? -6.784 -4.411 -8.560 1.00 90.56 79 PHE A O 1
ATOM 643 N N . ASP A 1 80 ? -5.857 -5.370 -10.375 1.00 91.19 80 ASP A N 1
ATOM 644 C CA . ASP A 1 80 ? -6.610 -6.623 -10.266 1.00 91.19 80 ASP A CA 1
ATOM 645 C C . ASP A 1 80 ? -6.341 -7.369 -8.953 1.00 91.19 80 ASP A C 1
ATOM 647 O O . ASP A 1 80 ? -7.256 -7.980 -8.400 1.00 91.19 80 ASP A O 1
ATOM 651 N N . GLU A 1 81 ? -5.102 -7.340 -8.452 1.00 91.00 81 GLU A N 1
ATOM 652 C CA . GLU A 1 81 ? -4.745 -7.972 -7.178 1.00 91.00 81 GLU A CA 1
ATOM 653 C C . GLU A 1 81 ? -5.344 -7.221 -5.987 1.00 91.00 81 GLU A C 1
ATOM 655 O O . GLU A 1 81 ? -5.916 -7.856 -5.103 1.00 91.00 81 GLU A O 1
ATOM 660 N N . TYR A 1 82 ? -5.303 -5.886 -5.987 1.00 90.12 82 TYR A N 1
AT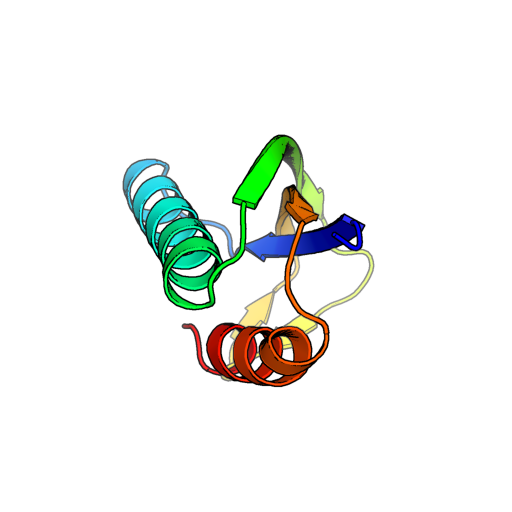OM 661 C CA . TYR A 1 82 ? -5.846 -5.087 -4.883 1.00 90.12 82 TYR A CA 1
ATOM 662 C C . TYR A 1 82 ? -7.372 -5.156 -4.779 1.00 90.12 82 TYR A C 1
ATOM 664 O O . TYR A 1 82 ? -7.905 -5.150 -3.676 1.00 90.12 82 TYR A O 1
ATOM 672 N N . ILE A 1 83 ? -8.087 -5.257 -5.903 1.00 87.69 83 ILE A N 1
ATOM 673 C CA . ILE A 1 83 ? -9.558 -5.375 -5.904 1.00 87.69 83 ILE A CA 1
ATOM 674 C C . ILE A 1 83 ? -10.022 -6.727 -5.347 1.00 87.69 83 ILE A C 1
ATOM 676 O O . ILE A 1 83 ? -11.141 -6.846 -4.850 1.00 87.69 83 ILE A O 1
ATOM 680 N N . ARG A 1 84 ? -9.188 -7.765 -5.448 1.00 88.81 84 ARG A N 1
ATOM 681 C CA . ARG A 1 84 ? -9.496 -9.102 -4.921 1.00 88.81 84 ARG A CA 1
ATOM 682 C C . ARG A 1 84 ? -9.141 -9.244 -3.444 1.00 88.81 84 ARG A C 1
ATOM 684 O O . ARG A 1 84 ? -9.452 -10.283 -2.863 1.00 88.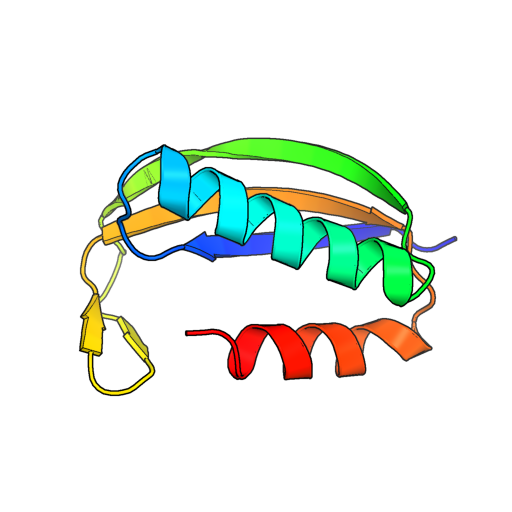81 84 ARG A O 1
ATOM 691 N N . ASP A 1 85 ? -8.465 -8.253 -2.872 1.00 86.25 85 ASP A N 1
ATOM 692 C CA . ASP A 1 85 ? -7.908 -8.341 -1.536 1.00 86.25 85 ASP A CA 1
ATOM 693 C C . ASP A 1 85 ? -8.939 -8.021 -0.440 1.00 86.25 85 ASP A C 1
ATOM 695 O O . ASP A 1 85 ? -9.567 -6.964 -0.468 1.00 86.25 85 ASP A O 1
ATOM 699 N N . VAL A 1 86 ? -9.094 -8.929 0.535 1.00 75.56 86 VAL A N 1
ATOM 700 C CA . VAL A 1 86 ? -10.110 -8.886 1.615 1.00 75.56 86 VAL A CA 1
ATOM 701 C C . VAL A 1 86 ? -9.511 -8.665 3.008 1.00 75.56 86 VAL A C 1
ATOM 703 O O . VAL A 1 86 ? -8.383 -9.153 3.263 1.00 75.56 86 VAL A O 1
#

Organism: Acanthoscelides obtectus (NCBI:txid200917)

Secondary structure (DSSP, 8-state):
-EEEEEEEEEPP--HHHHHHHHHHHHHHHHHTT-EEEEEEEEEEEEEEEEEEETTEEEEEEEEEEEEEEE-HHHHHHHHHHHHT--

Sequence (86 aa):
MIAYELMILYRLMPKPELRTALKRTSETIFQKGGIIRKLENLGTRDLPFKISVHGVVYNKADYFLFEFNAPPSSIASLFDEYIRDV

Nearest PDB structures (foldseek):
  8csr-assembly1_E  TM=9.979E-01  e=8.181E-11  Homo sapiens
  7pnv-assembly1_E  TM=9.926E-01  e=2.152E-10  Mus musculus
  7nql-assembly1_AF  TM=9.873E-01  e=8.885E-10  Sus scrofa
  6nf8-assembly1_F  TM=9.679E-01  e=6.866E-10  Bos taurus
  6ywy-assembly1_FF  TM=8.729E-01  e=2.940E-07  Neurospora crassa

Radius of gyration: 13.23 Å; Cα contacts (8 Å, |Δi|>4): 127; chains: 1; bounding box: 32×20×33 Å

Foldseek 3Di:
DDKDKDKDWAADDDPVVVVVVVVVLVVLCVVQVKAWDDKDWPAKDFDPDWDAAPNDTDGITTIMMTIIDHDPVCPVVSVVVSSPDD